Protein AF-A0A7W5XLB0-F1 (afdb_monomer_lite)

Structure (mmCIF, N/CA/C/O backbone):
data_AF-A0A7W5XLB0-F1
#
_entry.id   AF-A0A7W5XLB0-F1
#
loop_
_atom_site.group_PDB
_atom_site.id
_atom_site.type_symbol
_atom_site.label_atom_id
_atom_site.label_alt_id
_atom_site.label_comp_id
_atom_site.label_asym_id
_atom_site.label_entity_id
_atom_site.label_seq_id
_atom_site.pdbx_PDB_ins_code
_atom_site.Cartn_x
_atom_site.Cartn_y
_atom_site.Cartn_z
_atom_site.occupancy
_atom_site.B_iso_or_equiv
_atom_site.auth_seq_id
_atom_site.auth_comp_id
_atom_site.auth_asym_id
_atom_site.auth_atom_id
_atom_site.pdbx_PDB_model_num
ATOM 1 N N . MET A 1 1 ? -8.348 8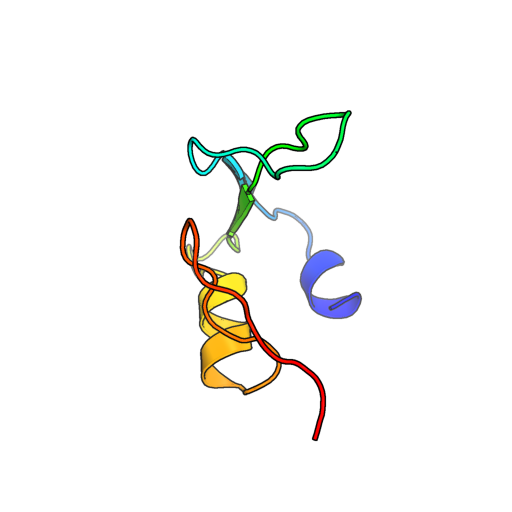.777 -2.323 1.00 64.81 1 MET A N 1
ATOM 2 C CA . MET A 1 1 ? -7.125 8.752 -1.476 1.00 64.81 1 MET A CA 1
ATOM 3 C C . MET A 1 1 ? -7.076 9.867 -0.432 1.00 64.81 1 MET A C 1
ATOM 5 O O . MET A 1 1 ? -6.913 9.557 0.739 1.00 64.81 1 MET A O 1
ATOM 9 N N . LYS A 1 2 ? -7.220 11.147 -0.813 1.00 73.50 2 LYS A N 1
ATOM 10 C CA . LYS A 1 2 ? -7.112 12.283 0.127 1.00 73.50 2 LYS A CA 1
ATOM 11 C C . LYS A 1 2 ? -8.069 12.180 1.325 1.00 73.50 2 LYS A C 1
ATOM 13 O O . LYS A 1 2 ? -7.671 12.477 2.440 1.00 73.50 2 LYS A O 1
ATOM 18 N N . GLU A 1 3 ? -9.288 11.700 1.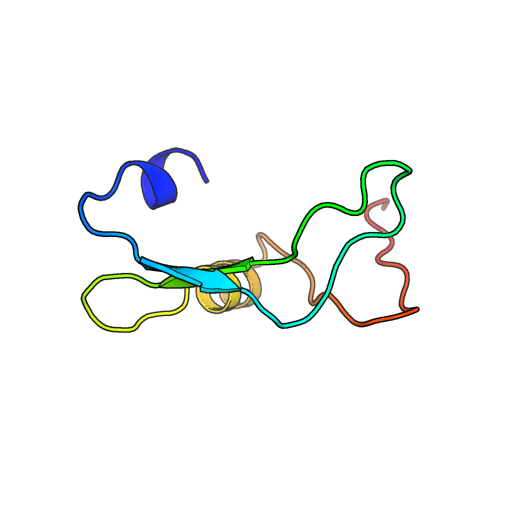094 1.00 71.44 3 GLU A N 1
ATOM 19 C CA . GLU A 1 3 ? -10.304 11.510 2.138 1.00 71.44 3 GLU A CA 1
ATOM 20 C C . GLU A 1 3 ? -9.952 10.378 3.114 1.00 71.44 3 GLU A C 1
ATOM 22 O O . GLU A 1 3 ? -10.071 10.557 4.320 1.00 71.44 3 GLU A O 1
ATOM 27 N N . LEU A 1 4 ? -9.430 9.251 2.611 1.00 66.94 4 LEU A N 1
ATOM 28 C CA . LEU A 1 4 ? -8.997 8.119 3.443 1.00 66.94 4 LEU A CA 1
ATOM 29 C C . LEU A 1 4 ? -7.819 8.487 4.353 1.00 66.94 4 LEU A C 1
ATOM 31 O O . LEU A 1 4 ? -7.723 7.974 5.460 1.00 66.94 4 LEU A O 1
ATOM 35 N N . LEU A 1 5 ? -6.939 9.383 3.896 1.00 73.75 5 LEU A N 1
ATOM 36 C CA . LEU A 1 5 ? -5.794 9.870 4.670 1.00 73.75 5 LEU A CA 1
ATOM 37 C C . LEU A 1 5 ? -6.128 11.040 5.609 1.00 73.75 5 LEU A C 1
ATOM 39 O O . LEU A 1 5 ? -5.317 11.372 6.469 1.00 73.75 5 LEU A O 1
ATOM 43 N N . ALA A 1 6 ? -7.292 11.677 5.446 1.00 77.69 6 ALA A N 1
ATOM 44 C CA . ALA A 1 6 ? -7.752 12.760 6.318 1.00 77.69 6 ALA A CA 1
ATOM 45 C C . ALA A 1 6 ? -8.347 12.242 7.641 1.00 77.69 6 ALA A C 1
ATOM 47 O O . ALA A 1 6 ? -8.590 13.023 8.564 1.00 77.69 6 ALA A O 1
ATOM 48 N N . GLU A 1 7 ? -8.578 10.931 7.738 1.00 77.94 7 GLU A N 1
ATOM 49 C CA . GLU A 1 7 ? -9.022 10.264 8.955 1.00 77.94 7 GLU A CA 1
ATOM 50 C C . GLU A 1 7 ? -7.969 10.424 10.068 1.00 77.94 7 GLU A C 1
ATOM 52 O O . GLU A 1 7 ? -6.780 10.161 9.879 1.00 77.94 7 GLU A O 1
ATOM 57 N N . LYS A 1 8 ? -8.388 10.882 11.255 1.00 78.44 8 LYS A N 1
ATOM 58 C CA . LYS A 1 8 ? -7.488 10.976 12.413 1.00 78.44 8 LYS A CA 1
ATOM 59 C C . LYS A 1 8 ? -7.217 9.580 12.978 1.00 78.44 8 LYS A C 1
ATOM 61 O O . LYS A 1 8 ? -8.132 8.775 13.100 1.00 78.44 8 LYS A O 1
ATOM 66 N N . GLY A 1 9 ? -5.975 9.331 13.398 1.00 84.94 9 GLY A N 1
ATOM 67 C CA . GLY A 1 9 ? -5.603 8.090 14.091 1.00 84.94 9 GLY A CA 1
ATOM 68 C C . GLY A 1 9 ? -5.165 6.942 13.178 1.00 84.94 9 GLY A C 1
ATOM 69 O O . GLY A 1 9 ? -5.124 5.797 13.621 1.00 84.94 9 GLY A O 1
ATOM 70 N N . LEU A 1 10 ? -4.817 7.227 11.921 1.00 91.44 10 LEU A N 1
ATOM 71 C CA . LEU A 1 10 ? -4.222 6.227 11.037 1.00 91.44 10 LEU A CA 1
ATOM 72 C C . LEU A 1 10 ? -2.885 5.730 11.585 1.00 91.44 10 LEU A C 1
ATOM 74 O O . LEU A 1 10 ? -2.035 6.510 12.020 1.00 91.44 10 LEU A O 1
ATOM 78 N N . ARG A 1 11 ? -2.678 4.417 11.500 1.00 93.69 11 ARG A N 1
ATOM 79 C CA . ARG A 1 11 ? -1.416 3.769 11.841 1.00 93.69 11 ARG A CA 1
ATOM 80 C C . ARG A 1 11 ? -0.655 3.435 10.567 1.00 93.69 11 ARG A C 1
ATOM 82 O O . ARG A 1 11 ? -1.146 2.689 9.724 1.00 93.69 11 ARG A O 1
ATOM 89 N N . VAL A 1 12 ? 0.568 3.945 10.464 1.00 93.06 12 VAL A N 1
ATOM 90 C CA . VAL A 1 12 ? 1.506 3.617 9.385 1.00 93.06 12 VAL A CA 1
ATOM 91 C C . VAL A 1 12 ? 2.463 2.540 9.885 1.00 93.06 12 VAL A C 1
ATOM 93 O O . VAL A 1 12 ? 3.082 2.696 10.937 1.00 93.06 12 VAL A O 1
ATOM 96 N N . VAL A 1 13 ? 2.567 1.433 9.155 1.00 95.12 13 VAL A N 1
ATOM 97 C CA . VAL A 1 13 ? 3.413 0.289 9.511 1.00 95.12 13 VAL A CA 1
ATOM 98 C C . VAL A 1 13 ? 4.383 0.016 8.374 1.00 95.12 13 VAL A C 1
ATOM 100 O O . VAL A 1 13 ? 3.977 -0.097 7.219 1.00 95.12 13 VAL A O 1
ATOM 103 N N . TRP A 1 14 ? 5.670 -0.096 8.694 1.00 94.25 14 TRP A N 1
ATOM 104 C CA . TRP A 1 14 ? 6.685 -0.473 7.715 1.00 94.25 14 TRP A CA 1
ATOM 105 C C . TRP A 1 14 ? 6.479 -1.919 7.249 1.00 94.25 14 TRP A C 1
ATOM 107 O O . TRP A 1 14 ? 6.312 -2.821 8.065 1.00 94.25 14 TRP A O 1
ATOM 117 N N . SER A 1 15 ? 6.507 -2.131 5.934 1.00 91.19 15 SER A N 1
ATOM 118 C CA . SER A 1 15 ? 6.300 -3.449 5.315 1.00 91.19 15 SER A CA 1
ATOM 119 C C . SER A 1 15 ? 7.533 -4.360 5.341 1.00 91.19 15 SER A C 1
ATOM 121 O O . SER A 1 15 ? 7.425 -5.534 5.001 1.00 91.19 15 SER A O 1
ATOM 123 N N . GLY A 1 16 ? 8.711 -3.831 5.688 1.00 93.50 16 GLY A N 1
ATOM 124 C CA . GLY A 1 16 ? 9.988 -4.542 5.547 1.00 93.50 16 GLY A CA 1
ATOM 125 C C . GLY A 1 16 ? 10.680 -4.331 4.194 1.00 93.50 16 GLY A C 1
ATOM 126 O O . GLY A 1 16 ? 11.802 -4.794 4.007 1.00 93.50 16 GLY A O 1
ATOM 127 N N . ALA A 1 17 ? 10.046 -3.622 3.256 1.00 92.31 17 ALA A N 1
ATOM 128 C CA . ALA A 1 17 ? 10.571 -3.388 1.914 1.00 92.31 17 ALA A CA 1
ATOM 129 C C . ALA A 1 17 ? 10.792 -1.897 1.612 1.00 92.31 17 ALA A C 1
ATOM 131 O O . ALA A 1 17 ? 10.256 -1.007 2.280 1.00 92.31 17 ALA A O 1
ATOM 132 N N . VAL A 1 18 ? 11.590 -1.644 0.575 1.00 93.12 18 VAL A N 1
ATOM 133 C CA . VAL A 1 18 ? 11.857 -0.321 0.002 1.00 93.12 18 VAL A CA 1
ATOM 134 C C . VAL A 1 18 ? 11.628 -0.354 -1.504 1.00 93.12 18 VAL A C 1
ATOM 136 O O . VAL A 1 18 ? 11.712 -1.413 -2.134 1.00 93.12 18 VAL A O 1
ATOM 139 N N . ASP A 1 19 ? 11.339 0.803 -2.090 1.00 90.00 19 ASP A N 1
ATOM 140 C CA . ASP A 1 19 ? 11.247 0.929 -3.538 1.00 90.00 19 ASP A CA 1
ATOM 141 C C . ASP A 1 19 ? 12.629 0.918 -4.227 1.00 90.00 19 ASP A C 1
ATOM 143 O O . ASP A 1 19 ? 13.694 0.891 -3.602 1.00 90.00 19 ASP A O 1
ATOM 147 N N . ARG A 1 20 ? 12.603 0.905 -5.564 1.00 88.75 20 ARG A N 1
ATOM 148 C CA . ARG A 1 20 ? 13.807 0.887 -6.411 1.00 88.75 20 ARG A CA 1
ATOM 149 C C . ARG A 1 20 ? 14.300 2.280 -6.806 1.00 88.75 20 ARG A C 1
ATOM 151 O O . ARG A 1 20 ? 15.159 2.388 -7.677 1.00 88.75 20 ARG A O 1
ATOM 158 N N . THR A 1 21 ? 13.732 3.343 -6.238 1.00 89.50 21 THR A N 1
ATOM 159 C CA . THR A 1 21 ? 14.226 4.696 -6.515 1.00 89.50 21 THR A CA 1
ATOM 160 C C . THR A 1 21 ? 15.565 4.914 -5.823 1.00 89.50 21 THR A C 1
ATOM 162 O O . THR A 1 21 ? 15.914 4.186 -4.897 1.00 89.50 21 THR A O 1
ATOM 165 N N . GLN A 1 22 ? 16.318 5.930 -6.248 1.00 94.06 22 GLN A N 1
ATOM 166 C CA . GLN A 1 22 ? 17.633 6.229 -5.664 1.00 94.06 22 GLN A CA 1
ATOM 167 C C . GLN A 1 22 ? 17.571 6.516 -4.155 1.00 94.06 22 GLN A C 1
ATOM 169 O O . GLN A 1 22 ? 18.559 6.344 -3.453 1.00 94.06 22 GLN A O 1
ATOM 174 N N . THR A 1 23 ? 16.413 6.949 -3.650 1.00 95.38 23 THR A N 1
ATOM 175 C CA . THR A 1 23 ? 16.207 7.250 -2.231 1.00 95.38 23 THR A CA 1
ATOM 176 C C . THR A 1 23 ? 15.664 6.069 -1.427 1.00 95.38 23 THR A C 1
ATOM 178 O O . THR A 1 23 ? 15.503 6.213 -0.219 1.00 95.38 23 THR A O 1
ATOM 181 N N . HIS A 1 24 ? 15.392 4.919 -2.061 1.00 92.81 24 HIS A N 1
ATOM 182 C CA . HIS A 1 24 ? 14.917 3.690 -1.413 1.00 92.81 24 HIS A CA 1
ATOM 183 C C . HIS A 1 24 ? 13.774 3.937 -0.420 1.00 92.81 24 HIS A C 1
ATOM 185 O O . HIS A 1 24 ? 13.872 3.634 0.772 1.00 92.81 24 HIS A O 1
ATOM 191 N N . ARG A 1 25 ? 12.673 4.522 -0.904 1.00 93.62 25 ARG A N 1
ATOM 192 C CA . ARG A 1 25 ? 11.569 4.935 -0.028 1.00 93.62 25 ARG A CA 1
ATOM 193 C C . ARG A 1 25 ? 10.934 3.709 0.640 1.00 93.62 25 ARG A C 1
ATOM 195 O O . ARG A 1 25 ? 10.629 2.744 -0.068 1.00 93.62 25 ARG A O 1
ATOM 202 N N . PRO A 1 26 ? 10.696 3.729 1.966 1.00 94.69 26 PRO A N 1
ATOM 203 C CA . PRO A 1 26 ? 10.041 2.629 2.661 1.00 94.69 26 PRO A CA 1
ATOM 204 C C . PRO A 1 26 ? 8.635 2.384 2.124 1.00 94.69 26 PRO A C 1
ATOM 206 O O . PRO A 1 26 ? 7.828 3.308 2.016 1.00 94.69 26 PRO A O 1
ATOM 209 N N . LEU A 1 27 ? 8.326 1.123 1.840 1.00 94.31 27 LEU A N 1
ATOM 210 C CA . LEU A 1 27 ? 6.966 0.702 1.542 1.00 94.31 27 LEU A CA 1
ATOM 211 C C . LEU A 1 27 ? 6.220 0.514 2.865 1.00 94.31 27 LEU A C 1
ATOM 213 O O . LEU A 1 27 ? 6.744 -0.098 3.805 1.00 94.31 27 LEU A O 1
ATOM 217 N N . VAL A 1 28 ? 5.009 1.053 2.954 1.00 95.00 28 VAL A N 1
ATOM 218 C CA . VAL A 1 28 ? 4.220 1.069 4.189 1.00 95.00 28 VAL A CA 1
ATOM 219 C C . VAL A 1 28 ? 2.807 0.571 3.942 1.00 95.00 28 VAL A C 1
ATOM 221 O O . VAL A 1 28 ? 2.225 0.827 2.891 1.00 95.00 28 VAL A O 1
ATOM 224 N N . ASN A 1 29 ? 2.243 -0.069 4.959 1.00 94.38 29 ASN A N 1
ATOM 225 C CA . ASN A 1 29 ? 0.824 -0.372 5.038 1.00 94.38 29 ASN A CA 1
ATOM 226 C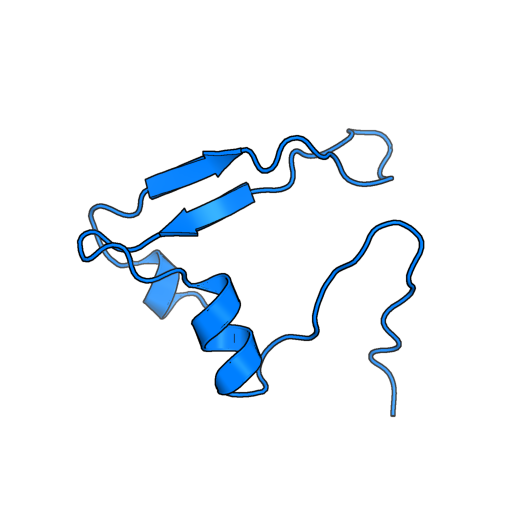 C . ASN A 1 29 ? 0.158 0.633 5.977 1.00 94.38 29 ASN A C 1
ATOM 228 O O . ASN A 1 29 ? 0.722 1.009 7.010 1.00 94.38 29 ASN A O 1
ATOM 232 N N . ILE A 1 30 ? -1.042 1.073 5.613 1.00 93.88 30 ILE A N 1
ATOM 233 C CA . ILE A 1 30 ? -1.814 2.040 6.393 1.00 93.88 30 ILE A CA 1
ATOM 234 C C . ILE A 1 30 ? -3.058 1.344 6.925 1.00 93.88 30 ILE A C 1
ATOM 236 O O . ILE A 1 30 ? -3.806 0.728 6.163 1.00 93.88 30 ILE A O 1
ATOM 240 N N . TYR A 1 31 ? -3.272 1.472 8.228 1.00 94.19 31 TYR A N 1
ATOM 241 C CA . TYR A 1 31 ? -4.388 0.872 8.941 1.00 94.19 31 TYR A CA 1
ATOM 242 C C . TYR A 1 31 ? -5.246 1.943 9.597 1.00 94.19 31 TYR A C 1
ATOM 244 O O . TYR A 1 31 ? -4.737 2.926 10.145 1.00 94.19 31 TYR A O 1
ATOM 252 N N . ARG A 1 32 ? -6.554 1.712 9.583 1.00 91.88 32 ARG A N 1
ATOM 253 C CA . ARG A 1 32 ? -7.521 2.442 10.399 1.00 91.88 32 ARG A CA 1
ATOM 254 C C . ARG A 1 32 ? -7.449 1.999 11.857 1.00 91.88 32 ARG A C 1
ATOM 256 O O . ARG A 1 32 ? -6.910 0.940 12.178 1.00 91.88 32 ARG A O 1
ATOM 263 N N . MET A 1 33 ? -8.055 2.785 12.746 1.00 90.19 33 MET A N 1
ATOM 264 C CA . MET A 1 33 ? -8.123 2.453 14.177 1.00 90.19 33 MET A CA 1
ATOM 265 C C . MET A 1 33 ? -8.878 1.146 14.457 1.00 90.19 33 MET A C 1
ATOM 267 O O . MET A 1 33 ? -8.597 0.474 15.443 1.00 90.19 33 MET A O 1
ATOM 271 N N . ASN A 1 34 ? -9.805 0.761 13.575 1.00 89.56 34 ASN A N 1
ATOM 272 C CA . ASN A 1 34 ? -10.524 -0.513 13.647 1.00 89.56 34 ASN A CA 1
ATOM 273 C C . ASN A 1 34 ? -9.702 -1.716 13.127 1.00 89.56 34 ASN A C 1
ATOM 275 O O . ASN A 1 34 ? -10.220 -2.827 13.091 1.00 89.56 34 ASN A O 1
ATOM 279 N N . GLY A 1 35 ? -8.452 -1.507 12.697 1.00 91.62 35 GLY A N 1
ATOM 280 C CA . GLY A 1 35 ? -7.582 -2.543 12.136 1.00 91.62 35 GLY A CA 1
ATOM 281 C C . GLY A 1 35 ? -7.770 -2.814 10.638 1.00 91.62 35 GLY A C 1
ATOM 282 O O . GLY A 1 35 ? -7.041 -3.637 10.087 1.00 91.62 35 GLY A O 1
ATOM 283 N N . GLU A 1 36 ? -8.695 -2.129 9.958 1.00 93.25 36 GLU A N 1
ATOM 284 C CA . GLU A 1 36 ? -8.883 -2.253 8.507 1.00 93.25 36 GLU A CA 1
ATOM 285 C C . GLU A 1 36 ? -7.649 -1.724 7.765 1.00 93.25 36 GLU A C 1
ATOM 287 O O . GLU A 1 36 ? -7.195 -0.602 7.995 1.00 93.25 36 GLU A O 1
ATOM 292 N N . GLU A 1 37 ? -7.118 -2.533 6.849 1.00 94.06 37 GLU A N 1
ATOM 293 C CA . GLU A 1 37 ? -6.006 -2.149 5.988 1.00 94.06 37 GLU A CA 1
ATOM 294 C C . GLU A 1 37 ? -6.522 -1.378 4.770 1.00 94.06 37 GLU A C 1
ATOM 296 O O . GLU A 1 37 ? -7.262 -1.914 3.941 1.00 94.06 37 GLU A O 1
ATOM 301 N N . ILE A 1 38 ? -6.087 -0.126 4.623 1.00 93.06 38 ILE A N 1
ATOM 302 C CA . ILE A 1 38 ? -6.528 0.751 3.531 1.00 93.06 38 ILE A CA 1
ATOM 303 C C . ILE A 1 38 ? -6.125 0.177 2.168 1.00 93.06 38 ILE A C 1
ATOM 305 O O . ILE A 1 38 ? -6.910 0.239 1.225 1.00 93.06 38 ILE A O 1
ATOM 309 N N . GLY A 1 39 ? -4.934 -0.423 2.065 1.00 93.06 39 GLY A N 1
ATOM 310 C CA . GLY A 1 39 ? -4.456 -1.048 0.829 1.00 93.06 39 GLY A CA 1
ATOM 311 C C . GLY A 1 39 ? -5.413 -2.126 0.313 1.00 93.06 39 GLY A C 1
ATOM 312 O O . GLY A 1 39 ? -5.805 -2.091 -0.849 1.00 93.06 39 GLY A O 1
ATOM 313 N N . LYS A 1 40 ? -5.879 -3.020 1.196 1.00 94.00 40 LYS A N 1
ATOM 314 C CA . LYS A 1 40 ? -6.863 -4.058 0.843 1.00 94.00 40 LYS A CA 1
ATOM 315 C C . LYS A 1 40 ? -8.185 -3.475 0.373 1.00 94.00 40 LYS A C 1
ATOM 317 O O . LYS A 1 40 ? -8.754 -3.976 -0.589 1.00 94.00 40 LYS A O 1
ATOM 322 N N . LYS A 1 41 ? -8.661 -2.408 1.019 1.00 92.88 41 LYS A N 1
ATOM 323 C CA . LYS A 1 41 ? -9.884 -1.723 0.594 1.00 92.88 41 LYS A CA 1
ATOM 324 C C . LYS A 1 41 ? -9.759 -1.195 -0.839 1.00 92.88 41 LYS A C 1
ATOM 326 O O . LYS A 1 41 ? -10.631 -1.456 -1.658 1.00 92.88 41 LYS A O 1
ATOM 331 N N . LEU A 1 42 ? -8.644 -0.532 -1.154 1.00 92.62 42 LEU A N 1
ATOM 332 C CA . LEU A 1 42 ? -8.379 0.006 -2.493 1.00 92.62 42 LEU A CA 1
ATOM 333 C C . LEU A 1 42 ? -8.292 -1.087 -3.566 1.00 92.62 42 LEU A C 1
ATOM 335 O O . LEU A 1 42 ? -8.744 -0.864 -4.686 1.00 92.62 42 LEU A O 1
ATOM 339 N N . LEU A 1 43 ? -7.730 -2.253 -3.229 1.00 94.00 43 LEU A N 1
ATOM 340 C CA . LEU A 1 43 ? -7.702 -3.414 -4.124 1.00 94.00 43 LEU A CA 1
ATOM 341 C C . LEU A 1 43 ? -9.119 -3.929 -4.404 1.00 94.00 43 LEU A C 1
ATOM 343 O O . LEU A 1 43 ? -9.490 -4.090 -5.562 1.00 94.00 43 LEU A O 1
ATOM 347 N N . THR A 1 44 ? -9.924 -4.133 -3.358 1.00 94.31 44 THR A N 1
ATOM 348 C CA . THR A 1 44 ? -11.309 -4.620 -3.481 1.00 94.31 44 THR A CA 1
ATOM 349 C C . THR A 1 44 ? -12.193 -3.666 -4.284 1.00 94.31 44 THR A C 1
ATOM 351 O O . THR A 1 44 ? -13.034 -4.113 -5.056 1.00 94.31 44 THR A O 1
ATOM 354 N N . GLU A 1 45 ? -12.008 -2.355 -4.121 1.00 93.56 45 GLU A N 1
ATOM 355 C CA . GLU A 1 45 ? -12.775 -1.327 -4.837 1.00 93.56 45 GLU A CA 1
ATOM 356 C C . GLU A 1 45 ? -12.280 -1.087 -6.279 1.00 93.56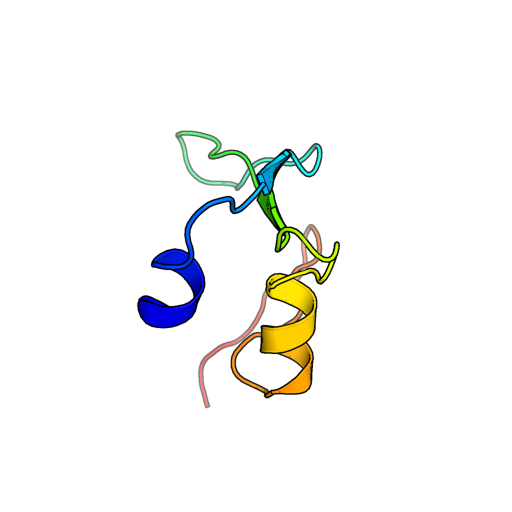 45 GLU A C 1
ATOM 358 O O . GLU A 1 45 ? -12.896 -0.323 -7.017 1.00 93.56 45 GLU A O 1
ATOM 363 N N . GLY A 1 46 ? -11.179 -1.722 -6.701 1.00 91.81 46 GLY A N 1
ATOM 364 C CA . GLY A 1 46 ? -10.614 -1.562 -8.046 1.00 91.81 46 GLY A CA 1
ATOM 365 C C . GLY A 1 46 ? -9.819 -0.268 -8.254 1.00 91.81 46 GLY A C 1
ATOM 366 O O . GLY A 1 46 ? -9.460 0.063 -9.381 1.00 91.81 46 GLY A O 1
ATOM 367 N N . PHE A 1 47 ? -9.505 0.463 -7.181 1.00 90.50 47 PHE A N 1
ATOM 368 C CA . PHE A 1 47 ? -8.690 1.683 -7.235 1.00 90.50 47 PHE A CA 1
ATOM 369 C C . PHE A 1 47 ? -7.181 1.415 -7.200 1.00 90.50 47 PHE A C 1
ATOM 371 O O . PHE A 1 47 ? -6.388 2.335 -7.408 1.00 90.50 47 PHE A O 1
ATOM 378 N N . ALA A 1 48 ? -6.768 0.184 -6.904 1.00 92.19 48 ALA A N 1
ATOM 379 C CA . ALA A 1 48 ? -5.372 -0.223 -6.855 1.00 92.19 48 ALA A CA 1
ATOM 380 C C . ALA A 1 48 ? -5.161 -1.597 -7.502 1.00 92.19 48 ALA A C 1
ATOM 382 O O . ALA A 1 48 ? -6.088 -2.393 -7.633 1.00 92.19 48 ALA A O 1
ATOM 383 N N . ARG A 1 49 ? -3.904 -1.883 -7.852 1.00 92.06 49 ARG A N 1
ATOM 384 C CA . ARG A 1 49 ? -3.423 -3.206 -8.268 1.00 92.06 49 ARG A CA 1
ATOM 385 C C . ARG A 1 49 ? -2.474 -3.744 -7.210 1.00 92.06 49 ARG A C 1
ATOM 387 O O . ARG A 1 49 ? -1.777 -2.964 -6.555 1.00 92.06 49 ARG A O 1
ATOM 394 N N . GLU A 1 50 ? -2.452 -5.062 -7.043 1.00 91.94 50 GLU A N 1
ATOM 395 C CA . GLU A 1 50 ? -1.554 -5.703 -6.088 1.00 91.94 50 GLU A CA 1
ATOM 396 C C . GLU A 1 50 ? -0.102 -5.379 -6.448 1.00 91.94 50 GLU A C 1
ATOM 398 O O . GLU A 1 50 ? 0.296 -5.407 -7.612 1.00 91.94 50 GLU A O 1
ATOM 403 N N . TRP A 1 51 ? 0.694 -5.023 -5.445 1.00 89.88 51 TRP A N 1
ATOM 404 C CA . TRP A 1 51 ? 2.126 -4.852 -5.621 1.00 89.88 51 TRP A CA 1
ATOM 405 C C . TRP A 1 51 ? 2.833 -6.126 -5.179 1.00 89.88 51 TRP A C 1
ATOM 407 O O . TRP A 1 51 ? 2.601 -6.610 -4.073 1.00 89.88 51 TRP A O 1
ATOM 417 N N . SER A 1 52 ? 3.750 -6.631 -6.003 1.00 88.00 52 SER A N 1
ATOM 418 C CA . SER A 1 52 ? 4.651 -7.704 -5.597 1.00 88.00 52 SER A CA 1
ATOM 419 C C . SER A 1 52 ? 6.087 -7.439 -6.059 1.00 88.00 52 SER A C 1
ATOM 421 O O . SER A 1 52 ? 6.319 -6.804 -7.098 1.00 88.00 52 SER A O 1
ATOM 423 N N . PRO A 1 53 ? 7.098 -7.891 -5.292 1.00 85.25 53 PRO A N 1
ATOM 424 C CA . PRO A 1 53 ? 8.488 -7.693 -5.664 1.00 85.25 53 PRO A CA 1
ATOM 425 C C . PRO A 1 53 ? 8.777 -8.274 -7.048 1.00 85.25 53 PRO A C 1
ATOM 427 O O . PRO A 1 53 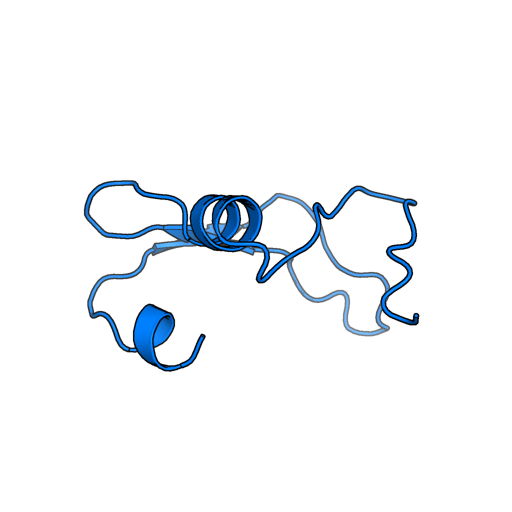? 8.484 -9.433 -7.317 1.00 85.25 53 PRO A O 1
ATOM 430 N N . ARG A 1 54 ? 9.441 -7.483 -7.900 1.00 84.88 54 ARG A N 1
ATOM 431 C CA . ARG A 1 54 ? 9.839 -7.870 -9.271 1.00 84.88 54 ARG A CA 1
ATOM 432 C C . ARG A 1 54 ? 8.679 -8.053 -10.254 1.00 84.88 54 ARG A C 1
ATOM 434 O O . ARG A 1 54 ? 8.960 -8.348 -11.411 1.00 84.88 54 ARG A O 1
ATOM 441 N N . HIS A 1 55 ? 7.437 -7.818 -9.845 1.00 88.19 55 HIS A N 1
ATOM 442 C CA . HIS A 1 55 ? 6.309 -7.747 -10.759 1.00 88.19 55 HIS A CA 1
ATOM 443 C C . HIS A 1 55 ? 6.102 -6.308 -11.229 1.00 88.19 55 HIS A C 1
ATOM 445 O O . HIS A 1 55 ? 6.181 -5.362 -10.442 1.00 88.19 55 HIS A O 1
ATOM 451 N N . TYR A 1 56 ? 5.879 -6.150 -12.529 1.00 86.19 56 TYR A N 1
ATOM 452 C CA . TYR A 1 56 ? 5.540 -4.868 -13.124 1.00 86.19 56 TYR A CA 1
ATOM 453 C C . TYR A 1 56 ? 4.026 -4.794 -13.287 1.00 86.19 56 TYR A C 1
ATOM 455 O O . TYR A 1 56 ? 3.441 -5.651 -13.942 1.00 86.19 56 TYR A O 1
ATOM 463 N N . ASN A 1 57 ? 3.418 -3.763 -12.704 1.00 87.75 57 ASN A N 1
ATOM 464 C CA . ASN A 1 57 ? 2.022 -3.444 -12.959 1.00 87.75 57 ASN A CA 1
ATOM 465 C C . ASN A 1 57 ? 1.960 -2.566 -14.202 1.00 87.75 57 ASN A C 1
ATOM 467 O O . ASN A 1 57 ? 2.435 -1.429 -14.161 1.00 87.75 57 ASN A O 1
ATOM 471 N N . ASP A 1 58 ? 1.377 -3.096 -15.274 1.00 84.44 58 ASP A N 1
ATOM 472 C CA . ASP A 1 58 ? 0.981 -2.281 -16.413 1.00 84.44 58 ASP A CA 1
ATOM 473 C C . ASP A 1 58 ? -0.289 -1.507 -16.048 1.00 84.44 58 ASP A C 1
ATOM 475 O O . ASP A 1 58 ? -1.286 -2.079 -15.593 1.00 84.44 58 ASP A O 1
ATOM 479 N N . TRP A 1 59 ? -0.198 -0.187 -16.156 1.00 81.44 59 TRP A N 1
ATOM 480 C CA . TRP A 1 59 ? -1.278 0.743 -15.835 1.00 81.44 59 TRP A CA 1
ATOM 481 C C . TRP A 1 59 ? -1.915 1.336 -17.088 1.00 81.44 59 TRP A C 1
ATOM 483 O O . TRP A 1 59 ? -2.894 2.069 -16.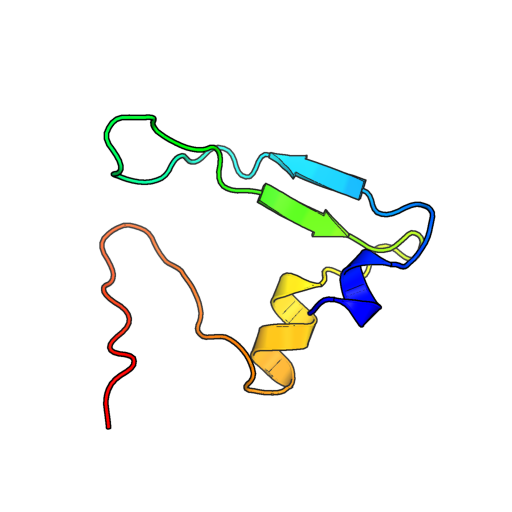963 1.00 81.44 59 TRP A O 1
ATOM 493 N N . CYS A 1 60 ? -1.353 1.050 -18.260 1.00 78.50 60 CYS A N 1
ATOM 494 C CA . CYS A 1 60 ? -1.873 1.512 -19.529 1.00 78.50 60 CYS A CA 1
ATOM 495 C C . CYS A 1 60 ? -2.806 0.445 -20.108 1.00 78.50 60 CYS A C 1
ATOM 497 O O . CYS A 1 60 ? -2.393 -0.694 -20.309 1.00 78.50 60 CYS A O 1
ATOM 499 N N . ASP A 1 61 ? -4.038 0.857 -20.393 1.00 59.88 61 ASP A N 1
ATOM 500 C CA . ASP A 1 61 ? -4.836 0.335 -21.502 1.00 59.88 61 ASP A CA 1
ATOM 501 C C . ASP A 1 61 ? -4.831 1.402 -22.610 1.00 59.88 61 ASP A C 1
ATOM 503 O O . ASP A 1 61 ? -4.948 2.605 -22.259 1.00 59.88 61 ASP A O 1
#

Secondary structure (DSSP, 8-state):
-HHHHSSTTPEEEEEEEE-SSTT-PEEEEEE-TTS-BHHHHHHHTTS-----TT-------

pLDDT: mean 88.34, std 8.08, range [59.88, 95.38]

Foldseek 3Di:
DVVVVVDPPKDKAFPPAFDPDPVRHTDIWIADPVRDTPQVVCVVVVNDDDDDPPDDDDPDD

Radius of gyration: 13.01 Å; chains: 1; bounding box: 30×21×36 Å

Sequence (61 aa):
MKELLAEKGLRVVWSGAVDRTQTHRPLVNIYRMNGEEIGKKLLTEGFAREWSPRHYNDWCD